Protein 3U5W (pdb70)

Nearest PDB structures (foldseek):
  3u5w-assembly1_A-2  TM=1.008E+00  e=2.353E-25  Brucella abortus 2308
  3u0i-assembly1_A-2  TM=9.990E-01  e=1.946E-23  Brucella abortus 2308
  2hq9-assembly1_B  TM=8.084E-01  e=1.593E-11  Mesorhizobium loti
  2hq9-assembly1_A  TM=8.112E-01  e=1.162E-10  Mesorhizobium loti
  3fkh-assembly2_C  TM=8.017E-01  e=4.439E-09  Corynebacterium glutamicum ATCC 13032

Radius of gyration: 14.87 Å; Cα contacts (8 Å, |Δi|>4): 244; chains: 1; bounding box: 32×29×44 Å

InterPro domains:
  IPR012349 FMN-binding split barrel [G3DSA:2.30.110.10] (1-144)
  IPR024747 Pyridoxamine 5'-phosphate oxidase-related [PF12900] (10-141)

Structure (mmCIF, N/CA/C/O backbone):
data_3U5W
#
_entry.id   3U5W
#
_cell.length_a   77.180
_cell.length_b   77.180
_cell.length_c   63.490
_cell.angle_alpha   90.000
_cell.angle_beta   90.000
_cell.angle_gamma   120.000
#
_symmetry.space_group_name_H-M   'P 32 2 1'
#
loop_
_entity.id
_entity.type
_entity.pdbx_description
1 polymer 'Putative uncharacterized protein'
2 non-polymer 1,2-ETHANEDIOL
3 non-polymer 'CHLORIDE ION'
4 water water
#
loop_
_atom_site.group_PDB
_atom_site.id
_atom_site.type_symbol
_atom_site.label_atom_id
_atom_site.label_alt_id
_atom_site.label_comp_id
_atom_site.label_asym_id
_atom_site.label_entity_id
_atom_site.label_seq_id
_atom_site.pdbx_PDB_ins_code
_atom_site.Cartn_x
_atom_site.Cartn_y
_atom_site.Cartn_z
_atom_site.occupancy
_atom_site.B_iso_or_equiv
_atom_site.auth_seq_id
_atom_site.auth_comp_id
_atom_site.auth_asym_id
_atom_site.auth_atom_id
_atom_site.pdbx_PDB_model_num
ATOM 1 N N . LEU A 1 6 ? 44.426 0.400 -10.090 1.00 64.23 2 LEU A N 1
ATOM 2 C CA . LEU A 1 6 ? 43.704 -0.855 -10.464 1.00 65.96 2 LEU A CA 1
ATOM 3 C C . LEU A 1 6 ? 43.337 -1.697 -9.254 1.00 63.86 2 LEU A C 1
ATOM 4 O O . LEU A 1 6 ? 44.225 -2.233 -8.575 1.00 62.70 2 LEU A O 1
ATOM 9 N N . ILE A 1 7 ? 42.027 -1.882 -9.059 1.00 63.30 3 ILE A N 1
ATOM 10 C CA . ILE A 1 7 ? 41.463 -2.731 -7.993 1.00 60.60 3 ILE A CA 1
ATOM 11 C C . ILE A 1 7 ? 41.008 -4.097 -8.545 1.00 59.77 3 ILE A C 1
ATOM 12 O O . ILE A 1 7 ? 40.141 -4.156 -9.409 1.00 61.93 3 ILE A O 1
ATOM 17 N N . THR A 1 8 ? 41.616 -5.184 -8.059 1.00 55.81 4 THR A N 1
ATOM 18 C CA . THR A 1 8 ? 41.225 -6.537 -8.441 1.00 51.63 4 THR A CA 1
ATOM 19 C C . THR A 1 8 ? 40.824 -7.370 -7.209 1.00 49.17 4 THR A C 1
ATOM 20 O O . THR A 1 8 ? 41.125 -7.000 -6.059 1.00 43.13 4 THR A O 1
ATOM 24 N N . GLU A 1 9 ? 40.162 -8.497 -7.474 1.00 46.67 5 GLU A N 1
ATOM 25 C CA . GLU A 1 9 ? 39.831 -9.467 -6.452 1.00 47.19 5 GLU A CA 1
ATOM 26 C C . GLU A 1 9 ? 41.098 -10.140 -5.953 1.00 45.61 5 GLU A C 1
ATOM 27 O O . GLU A 1 9 ? 41.948 -10.536 -6.743 1.00 44.94 5 GLU A O 1
ATOM 33 N N . MET A 1 10 ? 41.220 -10.271 -4.638 1.00 42.02 6 MET A N 1
ATOM 34 C CA . MET A 1 10 ? 42.286 -11.074 -4.048 1.00 41.98 6 MET A CA 1
ATOM 35 C C . MET A 1 10 ? 42.042 -12.564 -4.266 1.00 41.66 6 MET A C 1
ATOM 36 O O . MET A 1 10 ? 40.909 -13.023 -4.244 1.00 40.49 6 MET A O 1
ATOM 41 N N . SER A 1 11 ? 43.125 -13.314 -4.462 1.00 42.22 7 SER A N 1
ATOM 42 C CA . SER A 1 11 ? 43.062 -14.761 -4.532 1.00 41.71 7 SER A CA 1
ATOM 43 C C . SER A 1 11 ? 42.592 -15.317 -3.166 1.00 39.68 7 SER A C 1
ATOM 44 O O . SER A 1 11 ? 42.731 -14.643 -2.123 1.00 35.87 7 SER A O 1
ATOM 47 N N . ASP A 1 12 ? 42.009 -16.520 -3.168 1.00 39.74 8 ASP A N 1
ATOM 48 C CA . ASP A 1 12 ? 41.614 -17.148 -1.940 1.00 40.87 8 ASP A CA 1
ATO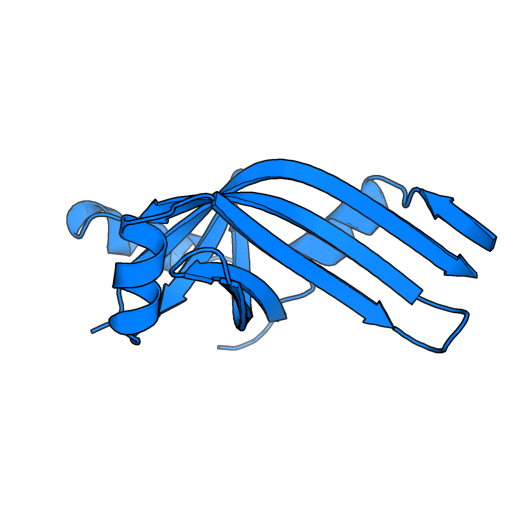M 49 C C . ASP A 1 12 ? 42.820 -17.378 -1.021 1.00 39.52 8 ASP A C 1
ATOM 50 O O . ASP A 1 12 ? 42.720 -17.179 0.181 1.00 36.14 8 ASP A O 1
ATOM 55 N N . TYR A 1 13 ? 43.963 -17.717 -1.596 1.00 40.97 9 TYR A N 1
ATOM 56 C CA . TYR A 1 13 ? 45.178 -17.885 -0.806 1.00 43.69 9 TYR A CA 1
ATOM 57 C C . TYR A 1 13 ? 45.566 -16.606 -0.017 1.00 39.06 9 TYR A C 1
ATOM 58 O O . TYR A 1 13 ? 45.858 -16.671 1.168 1.00 36.45 9 TYR A O 1
ATOM 67 N N . ASP A 1 14 ? 45.526 -15.456 -0.678 1.00 37.89 10 ASP A N 1
ATOM 68 C CA . ASP A 1 14 ? 45.864 -14.177 -0.037 1.00 36.85 10 ASP A CA 1
ATOM 69 C C . ASP A 1 14 ? 44.816 -13.720 0.942 1.00 34.02 10 ASP A C 1
ATOM 70 O O . ASP A 1 14 ? 45.151 -13.133 1.964 1.00 32.14 10 ASP A O 1
ATOM 75 N N . ILE A 1 15 ? 43.541 -14.014 0.650 1.00 32.02 11 ILE A N 1
ATOM 76 C CA . ILE A 1 15 ? 42.482 -13.767 1.617 1.00 30.33 11 ILE A CA 1
ATOM 77 C C . ILE A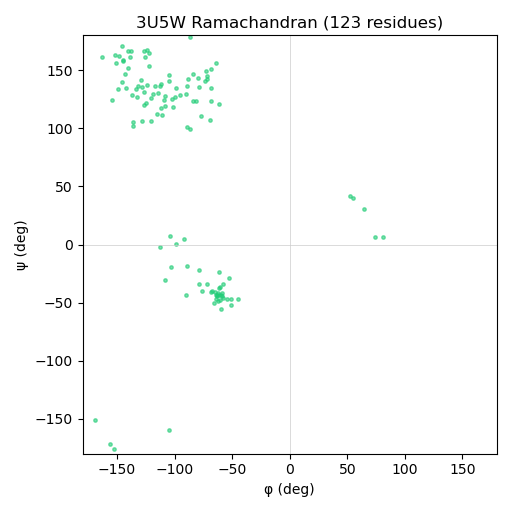 1 15 ? 42.748 -14.623 2.867 1.00 30.67 11 ILE A C 1
ATOM 78 O O . ILE A 1 15 ? 42.735 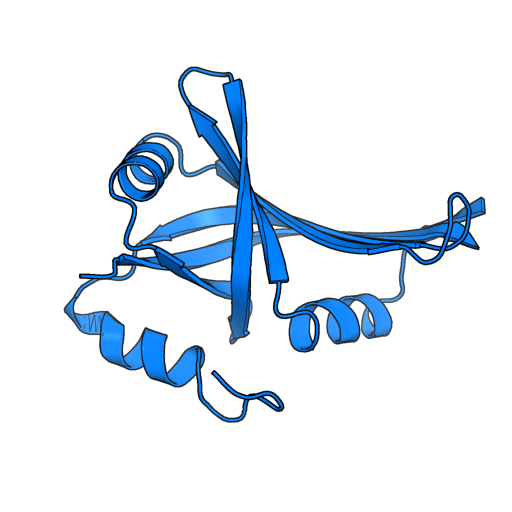-14.119 4.004 1.00 30.19 11 ILE A O 1
ATOM 83 N N . ARG A 1 16 ? 43.028 -15.904 2.646 1.00 34.56 12 ARG A N 1
ATOM 84 C CA . ARG A 1 16 ? 43.296 -16.828 3.736 1.00 36.23 12 ARG A CA 1
ATOM 85 C C . ARG A 1 16 ? 44.497 -16.432 4.565 1.00 36.53 12 ARG A C 1
ATOM 86 O O . ARG A 1 16 ? 44.407 -16.401 5.774 1.00 35.36 12 ARG A O 1
ATOM 94 N N . GLU A 1 17 ? 45.613 -16.112 3.921 1.00 41.21 13 GLU A N 1
ATOM 95 C CA . GLU A 1 17 ? 46.789 -15.557 4.634 1.00 45.05 13 GLU A CA 1
ATOM 96 C C . GLU A 1 17 ? 46.419 -14.366 5.534 1.00 42.88 13 GLU A C 1
ATOM 97 O O . GLU A 1 17 ? 46.797 -14.318 6.707 1.00 41.92 13 GLU A O 1
ATOM 103 N N . MET A 1 18 ? 45.639 -13.425 5.001 1.00 38.25 14 MET A N 1
ATOM 104 C CA . MET A 1 18 ? 45.194 -12.269 5.781 1.00 38.45 14 MET A CA 1
ATOM 105 C C . MET A 1 18 ? 44.318 -12.606 7.003 1.00 37.82 14 MET A C 1
ATOM 106 O O . MET A 1 18 ? 44.433 -11.960 8.039 1.00 36.46 14 MET A O 1
ATOM 111 N N . ILE A 1 19 ? 43.382 -13.550 6.870 1.00 34.31 15 ILE A N 1
ATOM 112 C CA . ILE A 1 19 ? 42.442 -13.783 7.960 1.00 33.38 15 ILE A CA 1
ATOM 113 C C . ILE A 1 19 ? 42.942 -14.819 8.963 1.00 36.23 15 ILE A C 1
ATOM 114 O O . ILE A 1 19 ? 42.426 -14.892 10.087 1.00 35.69 15 ILE A O 1
ATOM 119 N N . GLN A 1 20 ? 43.925 -15.620 8.549 1.00 36.32 16 GLN A N 1
ATOM 120 C CA . GLN A 1 20 ? 44.675 -16.448 9.476 1.00 42.34 16 GLN A CA 1
ATOM 121 C C . GLN A 1 20 ? 45.713 -15.633 10.282 1.00 45.73 16 GLN A C 1
ATOM 122 O O . GLN A 1 20 ? 45.890 -15.882 11.458 1.00 52.03 16 GLN A O 1
ATOM 128 N N . HIS A 1 21 ? 46.400 -14.681 9.625 1.00 47.97 17 HIS A N 1
ATOM 129 C CA . HIS A 1 21 ? 47.550 -13.974 10.221 1.00 51.58 17 HIS A CA 1
ATOM 130 C C . HIS A 1 21 ? 47.322 -12.554 10.727 1.00 53.67 17 HIS A C 1
ATOM 131 O O . HIS A 1 21 ? 48.146 -12.057 11.514 1.00 52.23 17 HIS A O 1
ATOM 138 N N . LYS A 1 22 ? 46.263 -11.870 10.275 1.00 48.87 18 LYS A N 1
ATOM 139 C CA . LYS A 1 22 ? 45.990 -10.512 10.757 1.00 47.34 18 LYS A CA 1
ATOM 140 C C . LYS A 1 22 ? 45.109 -10.636 11.999 1.00 48.06 18 LYS A C 1
ATOM 141 O O . LYS A 1 22 ? 43.937 -10.881 11.908 1.00 51.87 18 LYS A O 1
ATOM 147 N N . HIS A 1 23 ? 45.738 -10.503 13.159 1.00 47.87 19 HIS A N 1
ATOM 148 C CA . HIS A 1 23 ? 45.112 -10.545 14.478 1.00 47.22 19 HIS A CA 1
ATOM 149 C C . HIS A 1 23 ? 44.035 -9.431 14.621 1.00 40.82 19 HIS A C 1
ATOM 150 O O . HIS A 1 23 ? 42.834 -9.698 14.901 1.00 38.65 19 HIS A O 1
ATOM 157 N N . VAL A 1 24 ? 44.447 -8.195 14.388 1.00 35.11 20 VAL A N 1
ATOM 158 C CA . VAL A 1 24 ? 43.575 -7.019 14.592 1.00 33.27 20 VAL A CA 1
ATOM 159 C C . VAL A 1 24 ? 42.647 -6.824 13.396 1.00 30.25 20 VAL A C 1
ATOM 160 O O . VAL A 1 24 ? 43.090 -6.729 12.251 1.00 29.73 20 VAL A O 1
ATOM 164 N N . GLY A 1 25 ? 41.364 -6.797 13.669 1.00 26.04 21 GLY A N 1
ATOM 165 C CA . GLY A 1 25 ? 40.366 -6.430 12.688 1.00 27.60 21 GLY A CA 1
ATOM 166 C C . GLY A 1 25 ? 39.554 -5.256 13.255 1.00 27.18 21 GLY A C 1
ATOM 167 O O . GLY A 1 25 ? 39.638 -4.947 14.446 1.00 27.98 21 GLY A O 1
ATOM 168 N N . ARG A 1 26 ? 38.766 -4.619 12.407 1.00 25.97 22 ARG A N 1
ATOM 169 C CA . ARG A 1 26 ? 37.891 -3.551 12.861 1.00 25.67 22 ARG A CA 1
ATOM 170 C C . ARG A 1 26 ? 36.465 -4.018 12.732 1.00 23.33 22 ARG A C 1
ATOM 171 O O . ARG A 1 26 ? 36.023 -4.378 11.642 1.00 24.02 22 ARG A O 1
ATOM 179 N N . LEU A 1 27 ? 35.794 -4.095 13.885 1.00 22.93 23 LEU A N 1
ATOM 180 C CA . LEU A 1 27 ? 34.461 -4.626 14.005 1.00 24.75 23 LEU A CA 1
ATOM 181 C C . LEU A 1 27 ? 33.463 -3.484 13.797 1.00 24.85 23 LEU A C 1
ATOM 182 O O . LEU A 1 27 ? 33.607 -2.408 14.391 1.00 26.24 23 LEU A O 1
ATOM 187 N N . GLY A 1 28 ? 32.426 -3.766 13.026 1.00 23.65 24 GLY A N 1
ATOM 188 C CA . GLY A 1 28 ? 31.331 -2.852 12.790 1.00 24.85 24 GLY A CA 1
ATOM 189 C C . GLY A 1 28 ? 30.045 -3.438 13.331 1.00 25.56 24 GLY A C 1
ATOM 190 O O . GLY A 1 28 ? 29.728 -4.607 13.100 1.00 25.25 24 GLY A O 1
ATOM 191 N N . TYR A 1 29 ? 29.268 -2.603 14.008 1.00 27.46 25 TYR A N 1
ATOM 192 C CA . TYR A 1 29 ? 27.943 -2.987 14.428 1.00 27.66 25 TYR A CA 1
ATOM 193 C C . TYR A 1 29 ? 27.038 -1.790 14.375 1.00 29.45 25 TYR A C 1
ATOM 194 O O . TYR A 1 29 ? 27.493 -0.662 14.144 1.00 27.83 25 TYR A O 1
ATOM 203 N N . VAL A 1 30 ? 25.745 -2.039 14.551 1.00 29.29 26 VAL A N 1
ATOM 204 C CA . VAL A 1 30 ? 24.741 -1.014 14.370 1.00 31.01 26 VAL A CA 1
ATOM 205 C C . VAL A 1 30 ? 23.981 -0.768 15.676 1.00 34.41 26 VAL A C 1
ATOM 206 O O . VAL A 1 30 ? 23.581 -1.724 16.371 1.00 35.94 26 VAL A O 1
ATOM 210 N N . VAL A 1 31 ? 23.885 0.503 16.057 1.00 37.03 27 VAL A N 1
ATOM 211 C CA . VAL A 1 31 ? 23.092 0.937 17.213 1.00 41.31 27 VAL A CA 1
ATOM 212 C C . VAL A 1 31 ? 22.152 2.030 16.755 1.00 45.53 27 VAL A C 1
ATOM 213 O O . VAL A 1 31 ? 22.612 3.088 16.288 1.00 42.94 27 VAL A O 1
ATOM 217 N N . ASP A 1 32 ? 20.842 1.809 16.907 1.00 48.06 28 ASP A N 1
ATOM 218 C CA . ASP A 1 32 ? 19.858 2.821 16.547 1.00 52.54 28 ASP A CA 1
ATOM 219 C C . ASP A 1 32 ? 20.080 3.307 15.129 1.00 52.60 28 ASP A C 1
ATOM 220 O O . ASP A 1 32 ? 20.024 4.514 14.863 1.00 53.22 28 ASP A O 1
ATOM 225 N N . ASP A 1 33 ? 20.368 2.373 14.226 1.00 49.81 29 ASP A N 1
ATOM 226 C CA . ASP A 1 33 ? 20.508 2.686 12.805 1.00 50.53 29 ASP A CA 1
ATOM 227 C C . ASP A 1 33 ? 21.818 3.434 12.425 1.00 45.19 29 ASP A C 1
ATOM 228 O O . ASP A 1 33 ? 21.984 3.823 11.292 1.00 46.04 29 ASP A O 1
ATOM 233 N N . ARG A 1 34 ? 22.723 3.596 13.391 1.00 42.76 30 ARG A N 1
ATOM 234 C CA . ARG A 1 34 ? 24.027 4.260 13.193 1.00 40.20 30 ARG A CA 1
ATOM 235 C C . ARG A 1 34 ? 25.129 3.208 13.325 1.00 34.75 30 ARG A C 1
ATOM 236 O O . ARG A 1 34 ? 25.088 2.391 14.266 1.00 32.95 30 ARG A O 1
ATOM 244 N N . PRO A 1 35 ? 26.141 3.259 12.441 1.00 29.80 31 PRO A N 1
ATOM 245 C CA . PRO A 1 35 ? 27.298 2.361 12.506 1.00 28.83 31 PRO A CA 1
ATOM 246 C C . PRO A 1 35 ? 28.365 2.793 13.558 1.00 28.68 31 PRO A C 1
ATOM 247 O O . PRO A 1 35 ? 28.593 3.982 13.758 1.00 29.46 31 PRO A O 1
ATOM 251 N N . ILE A 1 36 ? 28.971 1.805 14.219 1.00 28.30 32 ILE A N 1
ATOM 252 C CA . ILE A 1 36 ? 30.084 2.006 15.153 1.00 27.55 32 ILE A CA 1
ATOM 253 C C . ILE A 1 36 ? 31.171 1.063 14.738 1.00 26.51 32 ILE A C 1
ATOM 254 O O . ILE A 1 36 ? 30.901 -0.094 14.366 1.00 25.37 32 ILE A O 1
ATOM 259 N N . ILE A 1 37 ? 32.406 1.521 14.825 1.00 25.72 33 ILE A N 1
ATOM 260 C CA . ILE A 1 37 ? 33.551 0.682 14.488 1.00 25.07 33 ILE A CA 1
ATOM 261 C C . ILE A 1 37 ? 34.480 0.647 15.689 1.00 25.92 33 ILE A C 1
ATOM 262 O O . ILE A 1 37 ? 34.739 1.688 16.316 1.00 27.12 33 ILE A O 1
ATOM 267 N N . VAL A 1 38 ? 34.997 -0.550 15.988 1.00 26.64 34 VAL A N 1
ATOM 268 C CA . VAL A 1 38 ? 35.922 -0.709 17.098 1.00 29.51 34 VAL A CA 1
ATOM 269 C C . VAL A 1 38 ? 36.998 -1.742 16.699 1.00 26.90 34 VAL A C 1
ATOM 270 O O . VAL A 1 38 ? 36.697 -2.766 16.111 1.00 25.06 34 VAL A O 1
ATOM 274 N N . PRO A 1 39 ? 38.268 -1.438 16.972 1.00 28.28 35 PRO A N 1
ATOM 275 C CA . PRO A 1 39 ? 39.293 -2.467 16.683 1.00 29.20 35 PRO A CA 1
ATOM 276 C C . PRO A 1 39 ? 39.220 -3.587 17.717 1.00 28.80 35 PRO A C 1
ATOM 277 O O . PRO A 1 39 ? 38.976 -3.326 18.914 1.00 26.83 35 PRO A O 1
ATOM 281 N N . MET A 1 40 ? 39.390 -4.815 17.261 1.00 30.17 36 MET A N 1
ATOM 282 C CA . MET A 1 40 ? 39.361 -6.001 18.153 1.00 31.03 36 MET A CA 1
ATOM 283 C C . MET A 1 40 ? 40.372 -6.976 17.611 1.00 30.69 36 MET A C 1
ATOM 284 O O . MET A 1 40 ? 40.655 -6.996 16.396 1.00 28.16 36 MET A O 1
ATOM 289 N N . THR A 1 41 ? 40.826 -7.875 18.458 1.00 29.16 37 THR A N 1
ATOM 290 C CA . THR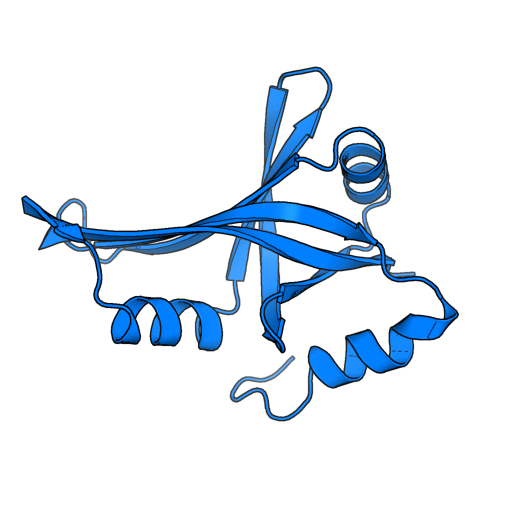 A 1 41 ? 41.640 -8.959 17.959 1.00 31.99 37 THR A CA 1
ATOM 291 C C . THR A 1 41 ? 40.781 -10.206 17.774 1.00 28.96 37 THR A C 1
ATOM 292 O O . THR A 1 41 ? 39.934 -10.522 18.596 1.00 29.52 37 THR A O 1
ATOM 296 N N . PHE A 1 42 ? 40.960 -10.867 16.642 1.00 28.73 38 PHE A N 1
ATOM 297 C CA . PHE A 1 42 ? 40.157 -12.037 16.303 1.00 27.31 38 PHE A CA 1
ATOM 298 C C . PHE A 1 42 ? 41.019 -13.278 16.048 1.00 29.72 38 PHE A C 1
ATOM 299 O O . PHE A 1 42 ? 42.151 -13.172 15.596 1.00 31.37 38 PHE A O 1
ATOM 307 N N . ARG A 1 43 ? 40.435 -14.458 16.271 1.00 28.75 39 ARG A N 1
ATOM 308 C CA . ARG A 1 43 ? 41.013 -15.694 15.765 1.00 28.58 39 ARG A CA 1
ATOM 309 C C . ARG A 1 43 ? 40.030 -16.361 14.848 1.00 25.27 39 ARG A C 1
ATOM 310 O O . ARG A 1 43 ? 38.939 -16.654 15.243 1.00 25.10 39 ARG A O 1
ATOM 318 N N . PHE A 1 44 ? 40.470 -16.666 13.633 1.00 25.21 40 PHE A N 1
ATOM 319 C CA . PHE A 1 44 ? 39.690 -17.417 12.668 1.00 26.35 40 PHE A CA 1
ATOM 320 C C . PHE A 1 44 ? 39.896 -18.906 12.997 1.00 26.63 40 PHE A C 1
ATOM 321 O O . PHE A 1 44 ? 41.008 -19.355 13.058 1.00 27.62 40 PHE A O 1
ATOM 329 N N . SER A 1 45 ? 38.826 -19.626 13.235 1.00 27.47 41 SER A N 1
ATOM 330 C CA . SER A 1 45 ? 38.890 -21.023 13.610 1.00 30.91 41 SER A CA 1
ATOM 331 C C . SER A 1 45 ? 37.564 -21.685 13.190 1.00 34.16 41 SER A C 1
ATOM 332 O O . SER A 1 45 ? 36.496 -21.206 13.557 1.00 30.80 41 SER A O 1
ATOM 335 N N . GLY A 1 46 ? 37.647 -22.752 12.389 1.00 41.07 42 GLY A N 1
ATOM 336 C CA . GLY A 1 46 ? 36.473 -23.567 12.033 1.00 43.13 42 GLY A CA 1
ATOM 337 C C . GLY A 1 46 ? 35.450 -22.774 11.227 1.00 41.45 42 GLY A C 1
ATOM 338 O O . GLY A 1 46 ? 34.253 -22.992 11.351 1.00 48.49 42 GLY A O 1
ATOM 339 N N . GLY A 1 47 ? 35.934 -21.811 10.458 1.00 38.36 43 GLY A N 1
ATOM 340 C CA . GLY A 1 47 ? 35.104 -20.974 9.645 1.00 35.29 43 GLY A CA 1
ATOM 341 C C . GLY A 1 47 ? 34.403 -19.802 10.305 1.00 33.66 43 GLY A C 1
ATOM 342 O O . GLY A 1 47 ? 33.604 -19.125 9.654 1.00 34.31 43 GLY A O 1
ATOM 343 N N . SER A 1 48 ? 34.704 -19.533 11.580 1.00 29.70 44 SER A N 1
ATOM 344 C CA . SER A 1 48 ? 34.170 -18.368 12.253 1.00 27.90 44 SER A CA 1
ATOM 345 C C . SER A 1 48 ? 35.293 -17.560 12.868 1.00 26.91 44 SER A C 1
ATOM 346 O O . SER A 1 48 ? 36.410 -18.045 13.040 1.00 27.91 44 SER A O 1
ATOM 349 N N . PHE A 1 49 ? 34.993 -16.339 13.267 1.00 25.47 45 PHE A N 1
ATOM 350 C CA . PHE A 1 49 ? 35.991 -15.528 13.917 1.00 25.96 45 PHE A CA 1
ATOM 351 C C . PHE A 1 49 ? 35.611 -15.429 15.376 1.00 29.30 45 PHE A C 1
ATOM 352 O O . PHE A 1 49 ? 34.506 -14.978 15.691 1.00 33.55 45 PHE A O 1
ATOM 360 N N . TYR A 1 50 ? 36.548 -15.748 16.251 1.00 26.74 46 TYR A N 1
ATOM 361 C CA . TYR A 1 50 ? 36.322 -15.708 17.689 1.00 27.36 46 TYR A CA 1
ATOM 362 C C . TYR A 1 50 ? 36.985 -14.513 18.341 1.00 28.42 46 TYR A C 1
ATOM 363 O O . TYR A 1 50 ? 38.127 -14.149 18.020 1.00 28.05 46 TYR A O 1
ATOM 372 N N . SER A 1 51 ? 36.275 -13.925 19.295 1.00 27.62 47 SER A N 1
ATOM 373 C CA . SER A 1 51 ? 36.824 -12.861 20.058 1.00 29.61 47 SER A CA 1
ATOM 374 C C . SER A 1 51 ? 36.083 -12.770 21.407 1.00 30.25 47 SER A C 1
ATOM 375 O O . SER A 1 51 ? 35.317 -13.680 21.801 1.00 27.72 47 SER A O 1
ATOM 378 N N . PHE A 1 52 ? 36.368 -11.713 22.142 1.00 33.53 48 PHE A N 1
ATOM 379 C CA . PHE A 1 52 ? 35.633 -11.405 23.370 1.00 35.98 48 PHE A CA 1
ATOM 380 C C . PHE A 1 52 ? 35.641 -9.899 23.642 1.00 39.28 48 PHE A C 1
ATOM 381 O O . PHE A 1 52 ? 36.452 -9.167 23.101 1.00 39.39 48 PHE A O 1
ATOM 389 N N . THR A 1 53 ? 34.737 -9.457 24.505 1.00 39.10 49 THR A N 1
ATOM 390 C CA . THR A 1 53 ? 34.760 -8.097 25.001 1.00 40.13 49 THR A CA 1
ATOM 391 C C . THR A 1 53 ? 34.341 -8.070 26.466 1.00 41.49 49 THR A C 1
ATOM 392 O O . THR A 1 53 ? 33.538 -8.903 26.910 1.00 41.59 49 THR A O 1
ATOM 396 N N . THR A 1 54 ? 34.922 -7.140 27.219 1.00 43.75 50 THR A N 1
ATOM 397 C CA . THR A 1 54 ? 34.481 -6.832 28.561 1.00 45.01 50 THR A CA 1
ATOM 398 C C . THR A 1 54 ? 33.576 -5.585 28.548 1.00 46.24 50 THR A C 1
ATOM 399 O O . THR A 1 54 ? 33.071 -5.152 29.605 1.00 48.13 50 THR A O 1
ATOM 403 N N . ASP A 1 55 ? 33.337 -5.023 27.363 1.00 42.83 51 ASP A N 1
ATOM 404 C CA . ASP A 1 55 ? 32.447 -3.875 27.237 1.00 44.62 51 ASP A CA 1
ATOM 405 C C . ASP A 1 55 ? 30.955 -4.282 27.063 1.00 43.57 51 ASP A C 1
ATOM 406 O O . ASP A 1 55 ? 30.498 -4.637 25.952 1.00 40.31 51 ASP A O 1
ATOM 411 N N . GLY A 1 56 ? 30.209 -4.223 28.162 1.00 42.89 52 GLY A N 1
ATOM 412 C CA . GLY A 1 56 ? 28.773 -4.531 28.172 1.00 44.05 52 GLY A CA 1
ATOM 413 C C . GLY A 1 56 ? 27.926 -3.786 27.152 1.00 45.68 52 GLY A C 1
ATOM 414 O O . GLY A 1 56 ? 26.918 -4.301 26.698 1.00 48.00 52 GLY A O 1
ATOM 415 N N . GLN A 1 57 ? 28.350 -2.584 26.774 1.00 47.84 53 GLN A N 1
ATOM 416 C CA . GLN A 1 57 ? 27.663 -1.774 25.762 1.00 48.92 53 GLN A CA 1
ATOM 417 C C . GLN A 1 57 ? 27.779 -2.389 24.382 1.00 45.75 53 GLN A C 1
ATOM 418 O O . GLN A 1 57 ? 26.825 -2.374 23.611 1.00 44.99 53 GLN A O 1
ATOM 424 N N . LYS A 1 58 ? 28.960 -2.912 24.058 1.00 44.79 54 LYS A N 1
ATOM 425 C CA . LYS A 1 58 ? 29.143 -3.635 22.790 1.00 42.72 54 LYS A CA 1
ATOM 426 C C . LYS A 1 58 ? 28.310 -4.911 22.779 1.00 40.83 54 LYS A C 1
ATOM 427 O O . LYS A 1 58 ? 27.589 -5.196 21.830 1.00 37.37 54 LYS A O 1
ATOM 433 N N . THR A 1 59 ? 28.446 -5.698 23.834 1.00 40.80 55 THR A N 1
ATOM 434 C CA . THR A 1 59 ? 27.652 -6.903 23.992 1.00 41.60 55 THR A CA 1
ATOM 435 C C . THR A 1 59 ? 26.162 -6.619 23.800 1.00 40.07 55 THR A C 1
ATOM 436 O O . THR A 1 59 ? 25.497 -7.254 22.985 1.00 37.02 55 THR A O 1
ATOM 440 N N . ASN A 1 60 ? 25.656 -5.630 24.514 1.00 41.50 56 ASN A N 1
ATOM 441 C CA . ASN A 1 60 ? 24.228 -5.311 24.430 1.00 43.96 56 ASN A CA 1
ATOM 442 C C . ASN A 1 60 ? 23.805 -4.853 23.046 1.00 40.86 56 ASN A C 1
ATOM 443 O O . ASN A 1 60 ? 22.791 -5.297 22.521 1.00 39.92 56 ASN A O 1
ATOM 448 N N . ALA A 1 61 ? 24.614 -4.001 22.440 1.00 39.24 57 ALA A N 1
ATOM 449 C CA . ALA A 1 61 ? 24.361 -3.561 21.092 1.00 37.42 57 ALA A CA 1
ATOM 450 C C . ALA A 1 61 ? 24.218 -4.752 20.142 1.00 34.33 57 ALA A C 1
ATOM 451 O O . ALA A 1 61 ? 23.311 -4.786 19.340 1.00 33.59 57 ALA A O 1
ATOM 453 N N . MET A 1 62 ? 25.135 -5.709 20.220 1.00 32.54 58 MET A N 1
ATOM 454 C CA . MET A 1 62 ? 25.170 -6.774 19.250 1.00 33.00 58 MET A CA 1
ATOM 455 C C . MET A 1 62 ? 24.113 -7.856 19.506 1.00 34.19 58 MET A C 1
ATOM 456 O O . MET A 1 62 ? 23.711 -8.565 18.576 1.00 32.00 58 MET A O 1
ATOM 461 N N . ARG A 1 63 ? 23.642 -7.947 20.751 1.00 36.65 59 ARG A N 1
ATOM 462 C CA . ARG A 1 63 ? 22.501 -8.772 21.084 1.00 39.76 59 ARG A CA 1
ATOM 463 C C . ARG A 1 63 ? 21.247 -8.249 20.420 1.00 42.27 59 ARG A C 1
ATOM 464 O O . ARG A 1 63 ? 20.439 -9.038 19.935 1.00 44.22 59 ARG A O 1
ATOM 472 N N . LYS A 1 64 ? 21.072 -6.923 20.409 1.00 42.93 60 LYS A N 1
ATOM 473 C CA . LYS A 1 64 ? 19.870 -6.317 19.832 1.00 43.51 60 LYS A CA 1
ATOM 474 C C . LYS A 1 64 ? 19.949 -6.263 18.298 1.00 42.70 60 LYS A C 1
ATOM 475 O O . LYS A 1 64 ? 18.942 -6.421 17.633 1.00 42.21 60 LYS A O 1
ATOM 477 N N . ASN A 1 65 ? 21.145 -6.076 17.732 1.00 37.74 61 ASN A N 1
ATOM 478 C CA . ASN A 1 65 ? 21.305 -6.174 16.283 1.00 36.96 61 ASN A CA 1
ATOM 479 C C . ASN A 1 65 ? 22.545 -6.968 15.926 1.00 33.62 61 ASN A C 1
ATOM 480 O O . ASN A 1 65 ? 23.670 -6.490 16.058 1.00 33.24 61 ASN A O 1
ATOM 485 N N . ASP A 1 66 ? 22.351 -8.199 15.483 1.00 34.52 62 ASP A N 1
ATOM 486 C CA . ASP A 1 66 ? 23.473 -9.144 15.395 1.00 31.35 62 ASP A CA 1
ATOM 487 C C . ASP A 1 66 ? 24.121 -9.088 14.044 1.00 30.65 62 ASP A C 1
ATOM 488 O O . ASP A 1 66 ? 25.033 -9.848 13.774 1.00 30.01 62 ASP A O 1
ATOM 493 N N . ALA A 1 67 ? 23.670 -8.167 13.191 1.00 31.58 63 ALA A N 1
ATOM 494 C CA . ALA A 1 67 ? 24.289 -7.941 11.882 1.00 30.94 63 ALA A CA 1
ATOM 495 C C . ALA A 1 67 ? 25.584 -7.143 12.042 1.00 29.57 63 ALA A C 1
ATOM 496 O O . ALA A 1 67 ? 25.548 -5.947 12.365 1.00 31.08 63 ALA A O 1
ATOM 498 N N . ILE A 1 68 ? 26.720 -7.797 11.789 1.00 27.69 64 ILE A N 1
ATOM 499 C CA . ILE A 1 68 ? 28.035 -7.199 12.033 1.00 26.30 64 ILE A CA 1
ATOM 500 C C . ILE A 1 68 ? 29.005 -7.500 10.894 1.00 26.97 64 ILE A C 1
ATOM 501 O O . ILE A 1 68 ? 28.744 -8.368 10.034 1.00 28.06 64 ILE A O 1
ATOM 506 N N . CYS A 1 69 ? 30.119 -6.788 10.881 1.00 24.81 65 CYS A N 1
ATOM 507 C CA . CYS A 1 69 ? 31.154 -7.037 9.897 1.00 25.15 65 CYS A CA 1
ATOM 508 C C . CYS A 1 69 ? 32.511 -6.906 10.548 1.00 24.36 65 CYS A C 1
ATOM 509 O O . CYS A 1 69 ? 32.651 -6.359 11.654 1.00 25.27 65 CYS A O 1
ATOM 512 N N . ILE A 1 70 ? 33.526 -7.375 9.851 1.00 23.97 66 ILE A N 1
ATOM 513 C CA . ILE A 1 70 ? 34.888 -7.146 10.259 1.00 23.69 66 ILE A CA 1
ATOM 514 C C . ILE A 1 70 ? 35.697 -6.780 9.042 1.00 23.08 66 ILE A C 1
ATOM 515 O O . ILE A 1 70 ? 35.651 -7.498 8.025 1.00 23.16 66 ILE A O 1
ATOM 520 N N . LEU A 1 71 ? 36.433 -5.674 9.129 1.00 23.37 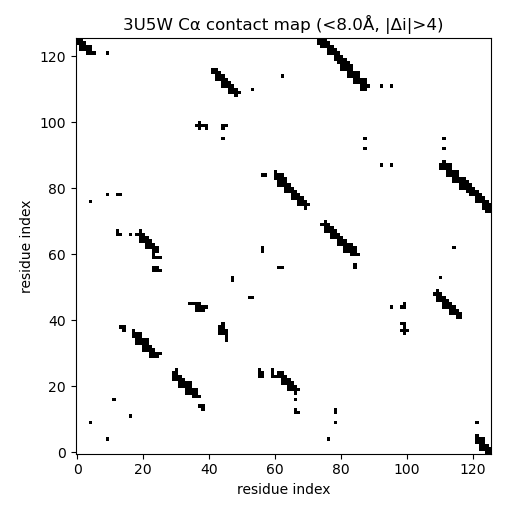67 LEU A N 1
ATOM 521 C CA . LEU A 1 71 ? 37.421 -5.339 8.123 1.00 24.05 67 LEU A CA 1
ATOM 522 C C . LEU A 1 71 ? 38.853 -5.724 8.578 1.00 23.16 67 LEU A C 1
ATOM 523 O O . LEU A 1 71 ? 39.308 -5.327 9.648 1.00 21.00 67 LEU A O 1
ATOM 528 N N . PHE A 1 72 ? 39.532 -6.477 7.715 1.00 23.63 68 PHE A N 1
ATOM 529 C CA . PHE A 1 72 ? 40.970 -6.711 7.806 1.00 25.03 68 PHE A CA 1
ATOM 530 C C . PHE A 1 72 ? 41.624 -6.038 6.643 1.00 25.28 68 PHE A C 1
ATOM 531 O O . PHE A 1 72 ? 41.112 -6.104 5.535 1.00 25.99 68 PHE A O 1
ATOM 539 N N . ASP A 1 73 ? 42.735 -5.353 6.869 1.00 25.74 69 ASP A N 1
ATOM 540 C CA . ASP A 1 73 ? 43.359 -4.640 5.773 1.00 27.82 69 ASP A CA 1
ATOM 541 C C . ASP A 1 73 ? 44.842 -4.523 5.964 1.00 29.75 69 ASP A C 1
ATOM 542 O O . ASP A 1 73 ? 45.375 -4.616 7.091 1.00 28.90 69 ASP A O 1
ATOM 547 N N . GLN A 1 74 ? 45.514 -4.350 4.844 1.00 33.74 70 GLN A N 1
ATOM 548 C CA . GLN A 1 74 ? 46.920 -4.153 4.841 1.00 39.79 70 GLN A CA 1
ATOM 549 C C . GLN A 1 74 ? 47.133 -3.034 3.851 1.00 40.91 70 GLN A C 1
ATOM 550 O O . GLN A 1 74 ? 47.039 -3.241 2.628 1.00 41.43 70 GLN A O 1
ATOM 556 N N . ILE A 1 75 ? 47.356 -1.833 4.378 1.00 40.56 71 ILE A N 1
ATOM 557 C CA . ILE A 1 75 ? 47.453 -0.639 3.543 1.00 41.77 71 ILE A CA 1
ATOM 558 C C . ILE A 1 75 ? 48.896 -0.131 3.544 1.00 44.44 71 ILE A C 1
ATOM 559 O O . ILE A 1 75 ? 49.377 0.328 4.575 1.00 43.77 71 ILE A O 1
ATOM 564 N N . GLU A 1 76 ? 49.567 -0.250 2.384 1.00 47.27 72 GLU A N 1
ATOM 565 C CA . GLU A 1 76 ? 50.948 0.162 2.192 1.00 51.99 72 GLU A CA 1
ATOM 566 C C . GLU A 1 76 ? 50.957 1.602 1.737 1.00 55.11 72 GLU A C 1
ATOM 567 O O . GLU A 1 76 ? 51.761 2.405 2.215 1.00 59.67 72 GLU A O 1
ATOM 569 N N . SER A 1 77 ? 50.065 1.934 0.811 1.00 55.94 73 SER A N 1
ATOM 570 C CA . SER A 1 77 ? 49.932 3.311 0.332 1.00 58.56 73 SER A CA 1
ATOM 571 C C . SER A 1 77 ? 48.515 3.574 -0.163 1.00 58.64 73 SER A C 1
ATOM 572 O O . SER A 1 77 ? 47.652 2.692 -0.107 1.00 53.04 73 SER A O 1
ATOM 575 N N . GLN A 1 78 ? 48.298 4.776 -0.705 1.00 60.22 74 GLN A N 1
ATOM 576 C CA . GLN A 1 78 ? 47.007 5.157 -1.292 1.00 60.17 74 GLN A CA 1
ATOM 577 C C . GLN A 1 78 ? 46.636 4.190 -2.411 1.00 58.88 74 GLN A C 1
ATOM 578 O O . GLN A 1 78 ? 45.452 3.867 -2.585 1.00 59.43 74 GLN A O 1
ATOM 580 N N . THR A 1 79 ? 47.644 3.696 -3.135 1.00 58.82 75 THR A N 1
ATOM 581 C CA . THR A 1 79 ? 47.408 2.803 -4.299 1.00 61.13 75 THR A CA 1
ATOM 582 C C . THR A 1 79 ? 47.889 1.342 -4.143 1.00 60.13 75 THR A C 1
ATOM 583 O O . THR A 1 79 ? 47.753 0.545 -5.080 1.00 65.31 75 THR A O 1
ATOM 587 N N . LYS A 1 80 ? 48.501 1.018 -3.003 1.00 57.23 76 LYS A N 1
ATOM 588 C CA . LYS A 1 80 ? 48.910 -0.352 -2.683 1.00 54.73 76 LYS A CA 1
ATOM 589 C C . LYS A 1 80 ? 48.214 -0.773 -1.397 1.00 50.32 76 LYS A C 1
ATOM 590 O O . LYS A 1 80 ? 48.561 -0.302 -0.318 1.00 49.01 76 LYS A O 1
ATOM 592 N N . TRP A 1 81 ? 47.214 -1.645 -1.510 1.00 46.61 77 TRP A N 1
ATOM 593 C CA . TRP A 1 81 ? 46.515 -2.115 -0.332 1.00 44.39 77 TRP A CA 1
ATOM 594 C C . TRP A 1 81 ? 45.719 -3.370 -0.595 1.00 42.11 77 TRP A C 1
ATOM 595 O O . TRP A 1 81 ? 45.451 -3.738 -1.745 1.00 41.20 77 TRP A O 1
ATOM 606 N N . ARG A 1 82 ? 45.391 -4.045 0.495 1.00 38.89 78 ARG A N 1
ATOM 607 C CA . ARG A 1 82 ? 44.544 -5.249 0.501 1.00 38.41 78 ARG A CA 1
ATOM 608 C C . ARG A 1 82 ? 43.508 -5.104 1.592 1.00 33.56 78 ARG A C 1
ATOM 609 O O . ARG A 1 82 ? 43.858 -4.719 2.714 1.00 31.21 78 ARG A O 1
ATOM 617 N N . THR A 1 83 ? 42.249 -5.416 1.262 1.00 31.52 79 THR A N 1
ATOM 618 C CA . THR A 1 83 ? 41.136 -5.368 2.197 1.00 30.02 79 THR A CA 1
ATOM 619 C C . THR A 1 83 ? 40.339 -6.669 2.102 1.00 29.69 79 THR A C 1
ATOM 620 O O . THR A 1 83 ? 40.097 -7.184 0.986 1.00 28.99 79 THR A O 1
ATOM 624 N N . VAL A 1 84 ? 39.978 -7.192 3.266 1.00 27.02 80 VAL A N 1
ATOM 625 C CA . VAL A 1 84 ? 39.074 -8.333 3.394 1.00 25.64 80 VAL A CA 1
ATOM 626 C C . VAL A 1 84 ? 37.932 -7.898 4.320 1.00 24.93 80 VAL A C 1
ATOM 627 O O . VAL A 1 84 ? 38.169 -7.402 5.424 1.00 25.03 80 VAL A O 1
ATOM 631 N N . LEU A 1 85 ? 36.714 -7.983 3.806 1.00 25.02 81 LEU A N 1
ATOM 632 C CA . LEU A 1 85 ? 35.502 -7.716 4.596 1.00 25.23 81 LEU A CA 1
ATOM 633 C C . LEU A 1 85 ? 34.731 -8.985 4.863 1.00 24.13 81 LEU A C 1
ATOM 634 O O . LEU A 1 85 ? 34.318 -9.706 3.924 1.00 25.66 81 LEU A O 1
ATOM 639 N N . VAL A 1 86 ? 34.491 -9.237 6.142 1.00 23.70 82 VAL A N 1
ATOM 640 C CA . VAL A 1 86 ? 33.634 -10.317 6.595 1.00 25.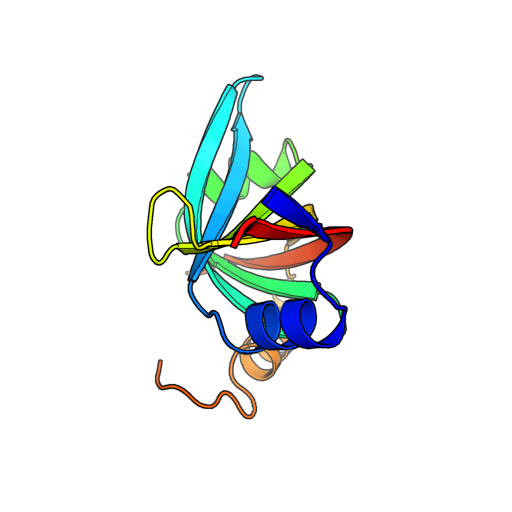03 82 VAL A CA 1
ATOM 641 C C . VAL A 1 86 ? 32.294 -9.711 7.003 1.00 26.65 82 VAL A C 1
ATOM 642 O O . VAL A 1 86 ? 32.261 -8.791 7.794 1.00 27.41 82 VAL A O 1
ATOM 646 N N . GLN A 1 87 ? 31.196 -10.203 6.434 1.00 25.79 83 GLN A N 1
ATOM 647 C CA . GLN A 1 87 ? 29.874 -9.804 6.861 1.00 25.25 83 GLN A CA 1
ATOM 648 C C . GLN A 1 87 ? 29.228 -11.036 7.464 1.00 25.58 83 GLN A C 1
ATOM 649 O O . GLN A 1 87 ? 29.236 -12.112 6.863 1.00 24.53 83 GLN A O 1
ATOM 655 N N . GLY A 1 88 ? 28.668 -10.885 8.652 1.00 26.25 84 GLY A N 1
ATOM 656 C CA . GLY A 1 88 ? 28.055 -11.980 9.321 1.00 26.61 84 GLY A CA 1
ATOM 657 C C . GLY A 1 88 ? 27.246 -11.576 10.540 1.00 26.57 84 GLY A C 1
ATOM 658 O O . GLY A 1 88 ? 26.685 -10.478 10.608 1.00 26.80 84 GLY A O 1
ATOM 659 N N . ARG A 1 89 ? 27.196 -12.507 11.478 1.00 26.62 85 ARG A N 1
ATOM 660 C CA . ARG A 1 89 ? 26.298 -12.457 12.597 1.00 28.08 85 ARG A CA 1
ATOM 661 C C . ARG A 1 89 ? 27.057 -12.652 13.893 1.00 28.16 85 ARG A C 1
ATOM 662 O O . ARG A 1 89 ? 27.883 -13.586 14.026 1.00 27.10 85 ARG A O 1
ATOM 670 N N . TYR A 1 90 ? 26.716 -11.820 14.870 1.00 27.38 86 TYR A N 1
ATOM 671 C CA . TYR A 1 90 ? 27.148 -12.026 16.245 1.00 27.83 86 TYR A CA 1
ATOM 672 C C . TYR A 1 90 ? 26.481 -13.239 16.833 1.00 30.10 86 TYR A C 1
ATOM 673 O O . TYR A 1 90 ? 25.253 -13.309 16.916 1.00 29.27 86 TYR A O 1
ATOM 682 N N . ARG A 1 91 ? 27.293 -14.164 17.309 1.00 28.83 87 ARG A N 1
ATOM 683 C CA . ARG A 1 91 ? 26.800 -15.323 18.015 1.00 31.94 87 ARG A CA 1
ATOM 684 C C . ARG A 1 91 ? 27.556 -15.416 19.331 1.00 32.18 87 ARG A C 1
ATOM 685 O O . ARG A 1 91 ? 28.715 -15.750 19.342 1.00 30.81 87 ARG A O 1
ATOM 693 N N . GLU A 1 92 ? 26.877 -15.081 20.415 1.00 33.52 88 GLU A N 1
ATOM 694 C CA . GLU A 1 92 ? 27.467 -15.042 21.746 1.00 35.32 88 GLU A CA 1
ATOM 695 C C . GLU A 1 92 ? 27.750 -16.435 22.279 1.00 36.16 88 GLU A C 1
ATOM 696 O O . GLU A 1 92 ? 26.982 -17.368 22.068 1.00 36.06 88 GLU A O 1
ATOM 702 N N . ILE A 1 93 ? 28.862 -16.580 22.987 1.00 35.47 89 ILE A N 1
ATOM 703 C CA . ILE A 1 93 ? 29.258 -17.876 23.450 1.00 35.86 89 ILE A CA 1
ATOM 704 C C . ILE A 1 93 ? 28.633 -18.064 24.831 1.00 38.38 89 ILE A C 1
ATOM 705 O O . ILE A 1 93 ? 28.782 -17.187 25.682 1.00 36.02 89 ILE A O 1
ATOM 710 N N . ALA A 1 94 ? 27.958 -19.202 25.036 1.00 39.76 90 ALA A N 1
ATOM 711 C CA . ALA A 1 94 ? 27.416 -19.570 26.354 1.00 44.74 90 ALA A CA 1
ATOM 712 C C . ALA A 1 94 ? 28.542 -19.885 27.342 1.00 44.21 90 ALA A C 1
ATOM 713 O O . ALA A 1 94 ? 29.609 -20.347 26.941 1.00 40.17 90 ALA A O 1
ATOM 715 N N . ARG A 1 95 ? 28.268 -19.652 28.630 1.00 48.33 91 ARG A N 1
ATOM 716 C CA . ARG A 1 95 ? 29.203 -19.972 29.728 1.00 50.42 91 ARG A CA 1
ATOM 717 C C . ARG A 1 95 ? 29.794 -21.358 29.541 1.00 50.75 91 ARG A C 1
ATOM 718 O O . ARG A 1 95 ? 30.992 -21.530 29.608 1.00 51.57 91 ARG A O 1
ATOM 720 N N . GLU A 1 96 ? 28.943 -22.337 29.246 1.00 54.57 92 GLU A N 1
ATOM 721 C CA . GLU A 1 96 ? 29.366 -23.749 29.108 1.00 56.67 92 GLU A CA 1
ATOM 722 C C . GLU A 1 96 ? 30.372 -23.939 27.982 1.00 54.65 92 GLU A C 1
ATOM 723 O O . GLU A 1 96 ? 31.133 -24.900 27.970 1.00 54.01 92 GLU A O 1
ATOM 729 N N . ASP A 1 97 ? 30.357 -23.027 27.014 1.00 50.47 93 ASP A N 1
ATOM 730 C CA . ASP A 1 97 ? 31.198 -23.144 25.842 1.00 48.51 93 ASP A CA 1
ATOM 731 C C . ASP A 1 97 ? 32.419 -22.194 25.866 1.00 45.10 93 ASP A C 1
ATOM 732 O O . ASP A 1 97 ? 33.150 -22.117 24.884 1.00 41.39 93 ASP A O 1
ATOM 737 N N . GLU A 1 98 ? 32.652 -21.494 26.981 1.00 43.24 94 GLU A N 1
ATOM 738 C CA . GLU A 1 98 ? 33.770 -20.526 27.043 1.00 42.70 94 GLU A CA 1
ATOM 739 C C . GLU A 1 98 ? 35.166 -21.197 26.986 1.00 41.29 94 GLU A C 1
ATOM 740 O O . GLU A 1 98 ? 36.079 -20.700 26.323 1.00 37.63 94 GLU A O 1
ATOM 746 N N . GLU A 1 99 ? 35.327 -22.331 27.657 1.00 41.35 95 GLU A N 1
ATOM 747 C CA . GLU A 1 99 ? 36.591 -23.040 27.584 1.00 41.41 95 GLU A CA 1
ATOM 748 C C . GLU A 1 99 ? 36.910 -23.490 26.163 1.00 41.22 95 GLU A C 1
ATOM 749 O O . GLU A 1 99 ? 38.048 -23.329 25.704 1.00 39.34 95 GLU A O 1
ATOM 755 N N . GLU A 1 100 ? 35.888 -23.918 25.406 1.00 41.07 96 GLU A N 1
ATOM 756 C CA . GLU A 1 100 ? 36.089 -24.236 23.991 1.00 38.40 96 GLU A CA 1
ATOM 757 C C . GLU A 1 100 ? 36.494 -23.008 23.228 1.00 36.51 96 GLU A C 1
ATOM 758 O O . GLU A 1 100 ? 37.386 -23.066 22.373 1.00 37.21 96 GLU A O 1
ATOM 764 N N . ALA A 1 101 ? 35.822 -21.894 23.482 1.00 33.76 97 ALA A N 1
ATOM 765 C CA . ALA A 1 101 ? 36.148 -20.675 22.785 1.00 32.26 97 ALA A CA 1
ATOM 766 C C . ALA A 1 101 ? 37.601 -20.252 23.094 1.00 31.87 97 ALA A C 1
ATOM 767 O O . ALA A 1 101 ? 38.343 -19.843 22.192 1.00 32.20 97 ALA A O 1
ATOM 769 N N . ILE A 1 102 ? 38.002 -20.348 24.360 1.00 33.15 98 ILE A N 1
ATOM 770 C CA . ILE A 1 102 ? 39.318 -19.902 24.759 1.00 32.90 98 ILE A CA 1
ATOM 771 C C . ILE A 1 102 ? 40.408 -20.749 24.066 1.00 33.08 98 ILE A C 1
ATOM 772 O O . ILE A 1 102 ? 41.368 -20.196 23.530 1.00 30.85 98 ILE A O 1
ATOM 777 N N . VAL A 1 103 ? 40.258 -22.082 24.085 1.00 33.48 99 VAL A N 1
ATOM 778 C CA . VAL A 1 103 ? 41.197 -22.975 23.359 1.00 33.99 99 VAL A CA 1
ATOM 779 C C . VAL A 1 103 ? 41.242 -22.701 21.846 1.00 34.33 99 VAL A C 1
ATOM 780 O O . VAL A 1 103 ? 42.339 -22.590 21.265 1.00 32.04 99 VAL A O 1
ATOM 784 N N . ARG A 1 104 ? 40.074 -22.502 21.197 1.00 34.93 100 ARG A N 1
ATOM 785 C CA . ARG A 1 104 ? 40.063 -22.130 19.769 1.00 35.26 100 ARG A CA 1
ATOM 786 C C . ARG A 1 104 ? 40.801 -20.847 19.529 1.00 33.73 100 ARG A C 1
ATOM 787 O O . ARG A 1 104 ? 41.499 -20.689 18.535 1.00 33.89 100 ARG A O 1
ATOM 795 N N . ILE A 1 105 ? 40.593 -19.888 20.411 1.00 32.34 101 ILE A N 1
ATOM 796 C CA . ILE A 1 105 ? 41.264 -18.613 20.267 1.00 30.44 101 ILE A CA 1
ATOM 797 C C . ILE A 1 105 ? 42.791 -18.793 20.396 1.00 31.97 101 ILE A C 1
ATOM 798 O O . ILE A 1 105 ? 43.540 -18.256 19.612 1.00 31.58 101 ILE A O 1
ATOM 803 N N . MET A 1 106 ? 43.245 -19.580 21.355 1.00 32.89 102 MET A N 1
ATOM 804 C CA A MET A 1 106 ? 44.678 -19.618 21.638 0.50 34.70 102 MET A CA 1
ATOM 805 C CA B MET A 1 106 ? 44.682 -19.642 21.688 0.50 34.97 102 MET A CA 1
ATOM 806 C C . MET A 1 106 ? 45.474 -20.724 20.929 1.00 35.30 102 MET A C 1
ATOM 807 O O . MET A 1 106 ? 46.659 -20.548 20.665 1.00 33.89 102 MET A O 1
ATOM 816 N N . ALA A 1 107 ? 44.829 -21.843 20.633 1.00 33.85 103 ALA A N 1
ATOM 817 C CA . ALA A 1 107 ? 45.535 -23.053 20.252 1.00 35.30 103 ALA A CA 1
ATOM 818 C C . ALA A 1 107 ? 46.331 -22.829 18.981 1.00 37.18 103 ALA A C 1
ATOM 819 O O . ALA A 1 107 ? 45.762 -22.391 17.944 1.00 34.62 103 ALA A O 1
ATOM 821 N N . ASN A 1 108 ? 47.642 -23.040 19.083 1.00 37.54 104 ASN A N 1
ATOM 822 C CA . ASN A 1 108 ? 48.555 -22.970 17.93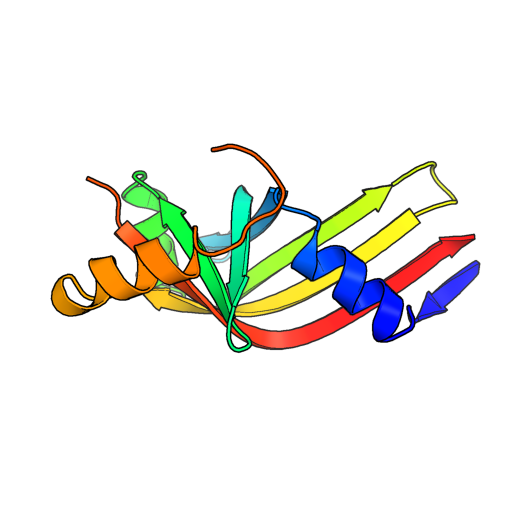5 1.00 41.23 104 ASN A CA 1
ATOM 823 C C . ASN A 1 108 ? 48.477 -21.634 17.165 1.00 42.59 104 ASN A C 1
ATOM 824 O O . ASN A 1 108 ? 48.541 -21.597 15.948 1.00 42.83 104 ASN A O 1
ATOM 829 N N . GLU A 1 109 ? 48.354 -20.548 17.900 1.00 46.38 105 GLU A N 1
ATOM 830 C CA . GLU A 1 109 ? 48.546 -19.198 17.342 1.00 49.48 105 GLU A CA 1
ATOM 831 C C . GLU A 1 109 ? 50.058 -18.920 17.236 1.00 53.75 105 GLU A C 1
ATOM 832 O O . GLU A 1 109 ? 50.801 -19.211 18.186 1.00 58.31 105 GLU A O 1
ATOM 838 N N . PRO A 1 110 ? 50.527 -18.345 16.089 1.00 59.24 106 PRO A N 1
ATOM 839 C CA . PRO A 1 110 ? 51.975 -17.927 15.938 1.00 61.16 106 PRO A CA 1
ATOM 840 C C . PRO A 1 110 ? 52.496 -16.890 16.968 1.00 59.94 106 PRO A C 1
ATOM 841 O O . PRO A 1 110 ? 53.624 -17.041 17.510 1.00 61.59 106 PRO A O 1
ATOM 845 N N . THR A 1 111 ? 51.672 -15.858 17.219 1.00 55.14 107 THR A N 1
ATOM 846 C CA . THR A 1 111 ? 52.026 -14.650 18.007 1.00 58.23 107 THR A CA 1
ATOM 847 C C . THR A 1 111 ? 51.796 -14.856 19.525 1.00 59.87 107 THR A C 1
ATOM 848 O O . THR A 1 111 ? 51.305 -15.908 19.944 1.00 57.31 107 THR A O 1
ATOM 850 N N . TRP A 1 112 ? 52.112 -13.826 20.317 1.00 60.09 108 TRP A N 1
ATOM 851 C CA . TRP A 1 112 ? 51.949 -13.869 21.779 1.00 68.23 108 TRP A CA 1
ATOM 852 C C . TRP A 1 112 ? 50.744 -13.043 22.215 1.00 70.02 108 TRP A C 1
ATOM 853 O O . TRP A 1 112 ? 50.424 -12.022 21.580 1.00 68.94 108 TRP A O 1
ATOM 864 N N . TRP A 1 113 ? 50.063 -13.500 23.282 1.00 68.73 109 TRP A N 1
ATOM 865 C CA . TRP A 1 113 ? 48.931 -12.776 23.900 1.00 64.23 109 TRP A CA 1
ATOM 866 C C . TRP A 1 113 ? 49.392 -12.165 25.171 1.00 64.72 109 TRP A C 1
ATOM 867 O O . TRP A 1 113 ? 50.311 -12.693 25.812 1.00 64.41 109 TRP A O 1
ATOM 869 N N . LYS A 1 131 ? 34.933 -9.451 33.531 1.00 67.32 127 LYS A N 1
ATOM 870 C CA . LYS A 1 131 ? 34.385 -10.724 33.076 1.00 65.12 127 LYS A CA 1
ATOM 871 C C . LYS A 1 131 ? 34.124 -10.616 31.586 1.00 60.42 127 LYS A C 1
ATOM 872 O O . LYS A 1 131 ? 33.223 -9.889 31.167 1.00 64.08 127 LYS A O 1
ATOM 874 N N . PRO A 1 132 ? 34.948 -11.284 30.761 1.00 56.03 128 PRO A N 1
ATOM 875 C CA . PRO A 1 132 ? 34.718 -11.158 29.313 1.00 51.51 128 PRO A CA 1
ATOM 876 C C . PRO A 1 132 ? 33.498 -11.909 28.880 1.00 46.24 128 PRO A C 1
ATOM 877 O O . PRO A 1 132 ? 33.161 -12.921 29.472 1.00 49.88 128 PRO A O 1
ATOM 881 N N . VAL A 1 133 ? 32.839 -11.406 27.847 1.00 43.48 129 VAL A N 1
ATOM 882 C CA . VAL A 1 133 ? 31.821 -12.167 27.160 1.00 40.34 129 VAL A CA 1
ATOM 883 C C . VAL A 1 133 ? 32.417 -12.551 25.793 1.00 37.79 129 VAL A C 1
ATOM 884 O O . VAL A 1 133 ? 32.785 -11.691 24.978 1.00 35.59 129 VAL A O 1
ATOM 888 N N . PHE A 1 134 ? 32.515 -13.855 25.563 1.00 35.58 130 PHE A N 1
ATOM 889 C CA . PHE A 1 134 ? 33.086 -14.395 24.330 1.00 34.80 130 PHE A CA 1
ATOM 890 C C . PHE A 1 134 ? 32.042 -14.439 23.249 1.00 33.12 130 PHE A C 1
ATOM 891 O O . PHE A 1 134 ? 30.855 -14.652 23.514 1.00 32.63 130 PHE A O 1
ATOM 899 N N . PHE A 1 135 ? 32.479 -14.234 22.017 1.00 32.45 131 PHE A N 1
ATOM 900 C CA . PHE A 1 135 ? 31.562 -14.338 20.914 1.00 30.63 131 PHE A CA 1
ATOM 901 C C . PHE A 1 135 ? 32.254 -14.824 19.699 1.00 28.39 131 PHE A C 1
ATOM 902 O O . PHE A 1 135 ? 33.488 -14.776 19.600 1.00 27.82 131 PHE A O 1
ATOM 910 N N . ARG A 1 136 ? 31.463 -15.310 18.749 1.00 30.01 132 ARG A N 1
ATOM 911 C CA . ARG A 1 136 ? 32.004 -15.557 17.435 1.00 29.25 132 ARG A CA 1
ATOM 912 C C . ARG A 1 136 ? 31.209 -14.863 16.365 1.00 28.52 132 ARG A C 1
ATOM 913 O O . ARG A 1 136 ? 30.060 -14.423 16.586 1.00 28.82 132 ARG A O 1
ATOM 921 N N . VAL A 1 137 ? 31.849 -14.713 15.215 1.00 26.83 133 VAL A N 1
ATOM 922 C CA . VAL A 1 137 ? 31.260 -14.066 14.066 1.00 26.29 133 VAL A CA 1
ATOM 923 C C . VAL A 1 137 ? 31.145 -15.138 13.010 1.00 26.92 133 VAL A C 1
ATOM 924 O O . VAL A 1 137 ? 32.151 -15.698 12.577 1.00 26.98 133 VAL A O 1
ATOM 928 N N . ASP A 1 138 ? 29.908 -15.516 12.683 1.00 26.30 134 ASP A N 1
ATOM 929 C CA . ASP A 1 138 ? 29.676 -16.496 11.634 1.00 29.65 134 ASP A CA 1
ATOM 930 C C . ASP A 1 138 ? 29.569 -15.767 10.320 1.00 28.54 134 ASP A C 1
ATOM 931 O O . ASP A 1 138 ? 29.054 -14.659 10.269 1.00 31.35 134 ASP A O 1
ATOM 936 N N . ILE A 1 139 ? 30.099 -16.370 9.270 1.00 29.45 135 ILE A N 1
ATOM 937 C CA . ILE A 1 139 ? 30.354 -15.649 8.029 1.00 30.04 135 ILE A CA 1
ATOM 938 C C . ILE A 1 139 ? 29.194 -15.846 7.107 1.00 32.47 135 ILE A C 1
ATOM 939 O O . ILE A 1 139 ? 28.779 -16.972 6.875 1.00 29.68 135 ILE A O 1
ATOM 944 N N . GLU A 1 140 ? 28.657 -14.745 6.591 1.00 30.39 136 GLU A N 1
ATOM 945 C CA . GLU A 1 140 ? 27.631 -14.815 5.573 1.00 32.73 136 GLU A CA 1
ATOM 946 C C . GLU A 1 140 ? 28.155 -14.373 4.212 1.00 31.80 136 GLU A C 1
ATOM 947 O O . GLU A 1 140 ? 27.688 -14.855 3.217 1.00 30.95 136 GLU A O 1
ATOM 953 N N . LYS A 1 141 ? 29.120 -13.463 4.207 1.00 29.42 137 LYS A N 1
ATOM 954 C CA . LYS A 1 141 ? 29.815 -13.035 2.992 1.00 31.50 137 LYS A CA 1
ATOM 955 C C . LYS A 1 141 ? 31.280 -12.716 3.322 1.00 28.18 137 LYS A C 1
ATOM 956 O O . LYS A 1 141 ? 31.592 -12.152 4.361 1.00 27.27 137 LYS A O 1
ATOM 962 N N . LEU A 1 142 ? 32.176 -13.108 2.446 1.00 26.59 138 LEU A N 1
ATOM 963 C CA . LEU A 1 142 ? 33.557 -12.849 2.642 1.00 27.05 138 LEU A CA 1
ATOM 964 C C . LEU A 1 142 ? 34.015 -12.300 1.328 1.00 28.12 138 LEU A C 1
ATOM 965 O O . LEU A 1 142 ? 33.784 -12.915 0.304 1.00 30.40 138 LEU A O 1
ATOM 970 N N . SER A 1 143 ? 34.655 -11.144 1.344 1.00 28.42 139 SER A N 1
ATOM 971 C CA . SER A 1 143 ? 35.153 -10.575 0.094 1.00 30.78 139 SER A CA 1
ATOM 972 C C . SER A 1 143 ? 36.486 -9.956 0.342 1.00 31.73 139 SER A C 1
ATOM 973 O O . SER A 1 143 ? 36.803 -9.549 1.473 1.00 30.52 139 SER A O 1
ATOM 976 N N . GLY A 1 144 ? 37.297 -9.936 -0.698 1.00 31.78 140 GLY A N 1
ATOM 977 C CA . GLY A 1 144 ? 38.650 -9.462 -0.592 1.00 31.77 140 GLY A CA 1
ATOM 978 C C . GLY A 1 144 ? 39.072 -8.846 -1.900 1.00 35.04 140 GLY A C 1
ATOM 979 O O . GLY A 1 144 ? 38.886 -9.453 -2.983 1.00 37.52 140 GLY A O 1
ATOM 980 N N . HIS A 1 145 ? 39.688 -7.668 -1.802 1.00 34.85 141 HIS A N 1
ATOM 981 C CA . HIS A 1 145 ? 40.209 -6.969 -2.963 1.00 38.29 141 HIS A CA 1
ATOM 982 C C . HIS A 1 145 ? 41.560 -6.355 -2.681 1.00 38.80 141 HIS A C 1
ATOM 983 O O . HIS A 1 145 ? 41.964 -6.164 -1.530 1.00 34.61 141 HIS A O 1
ATOM 990 N N . GLN A 1 146 ? 42.274 -6.033 -3.742 1.00 42.38 142 GLN A N 1
ATOM 991 C CA . GLN A 1 146 ? 43.563 -5.405 -3.627 1.00 43.62 142 GLN A CA 1
ATOM 992 C C . GLN A 1 146 ? 43.781 -4.399 -4.766 1.00 47.39 142 GLN A C 1
ATOM 993 O O . GLN A 1 146 ? 43.136 -4.472 -5.829 1.00 46.10 142 GLN A O 1
ATOM 999 N N . ALA A 1 147 ? 44.687 -3.462 -4.509 1.00 47.24 143 ALA A N 1
ATOM 1000 C CA . ALA A 1 147 ? 45.075 -2.453 -5.466 1.00 49.84 143 ALA A CA 1
ATOM 1001 C C . ALA A 1 147 ? 46.584 -2.523 -5.586 1.00 53.21 143 ALA A C 1
ATOM 1002 O O . ALA A 1 147 ? 47.288 -2.605 -4.576 1.00 51.46 143 ALA A O 1
ATOM 1004 N N . GLU A 1 148 ? 47.077 -2.571 -6.821 1.00 59.73 144 GLU A N 1
ATOM 1005 C CA . GLU A 1 148 ? 48.483 -2.324 -7.106 1.00 63.37 144 GLU A CA 1
ATOM 1006 C C . GLU A 1 148 ? 48.557 -1.145 -8.075 1.00 68.00 144 GLU A C 1
ATOM 1007 O O . GLU A 1 1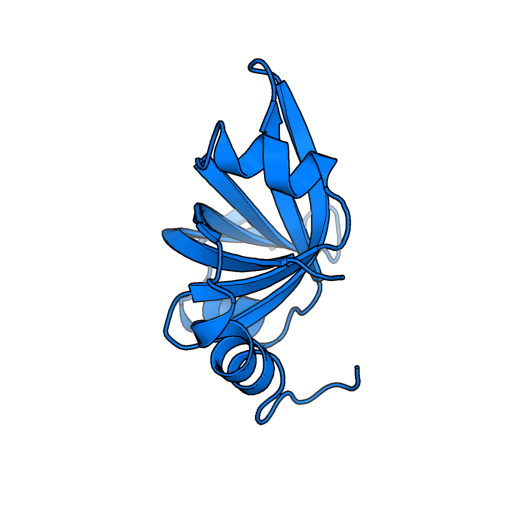48 ? 47.596 -0.840 -8.809 1.00 64.77 144 GLU A O 1
#

CATH classification: 2.30.110.10

Solvent-accessible surface area: 7901 Å² total; per-residue (Å²): 165,112,60,139,11,58,114,122,36,24,108,78,12,9,79,117,71,70,55,0,102,0,10,19,50,56,126,141,177,108,69,126,26,84,20,63,8,42,52,24,79,38,11,0,19,4,90,10,103,52,45,140,31,5,85,15,0,136,97,52,39,41,10,41,0,61,1,22,105,116,91,52,97,92,37,54,81,35,0,59,0,71,3,81,8,93,67,15,42,78,147,66,52,138,96,1,62,92,82,29,110,45,148,48,110,57,245,137,123,56,41,14,0,66,0,38,54,111,139,73,38,4,66,39,12,115

Organism: Brucella abortus (strain 2308) (NCBI:txid359391)

Foldseek 3Di:
DKDFDDPVVLVCQQQAVQKKWKWADDPNDIDIDIFGWHQFPQKTKGKDPDVVVVVRCVVPFWMKIWTKDDPDPFWIKIKMFTFGKDWDDPVCVVVRVCSGPPPRPDDDVITMIIGHGDDMTMMTGD

Secondary structure (DSSP, 8-state):
-EEEPPHHHHHHHHHH--EEEEEEEETTEEEEEEEE-EEETTEEEEEE--HHHHHHHHH--EEEEEEEEESSSSSEEEEEEEEEEEEPPGGGHHHHHHHHHTT-SS----EEEEEEEEEEEEEEE-

B-factor: mean 40.82, std 12.65, range [21.0, 83.76]

Sequence (126 aa):
LITEMSDYDIREMIQHKHVGRLGYVVDDRPIIVPMTFRFSGGSFYSFTTDGQKTNAMRKNDAICILFDQIESQTKWRTVLVQGRYREIAREDEEEAIVRIMMANEPTWWKPVFFRVDIEKLSGHQAE